Protein AF-A0A0M0BU18-F1 (afdb_monomer)

Structure (mmCIF, N/CA/C/O backbone):
data_AF-A0A0M0BU18-F1
#
_entry.id   AF-A0A0M0BU18-F1
#
loop_
_atom_site.group_PDB
_atom_site.id
_atom_site.type_symbol
_atom_site.label_atom_id
_atom_site.label_alt_id
_atom_site.label_comp_id
_atom_site.label_asym_id
_atom_site.label_entity_id
_atom_site.label_seq_id
_atom_site.pdbx_PDB_ins_code
_atom_site.Cartn_x
_atom_site.Cartn_y
_atom_site.Cartn_z
_atom_site.occupancy
_atom_site.B_iso_or_equiv
_atom_site.auth_seq_id
_atom_site.auth_comp_id
_atom_site.auth_asym_id
_atom_site.auth_atom_id
_atom_site.pdbx_PD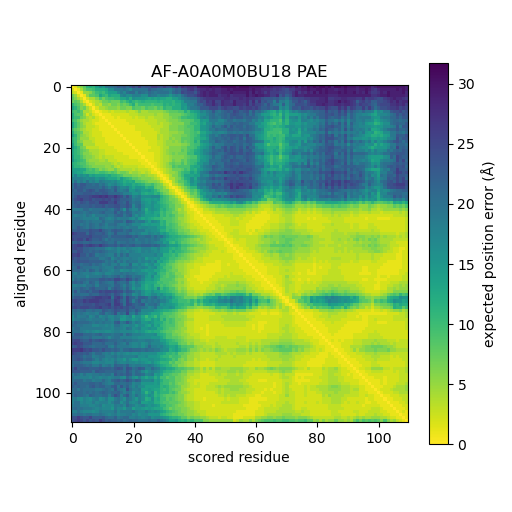B_model_num
ATOM 1 N N . MET A 1 1 ? 53.210 -11.114 -56.550 1.00 49.97 1 MET A N 1
ATOM 2 C CA . MET A 1 1 ? 51.748 -11.229 -56.345 1.00 49.97 1 MET A CA 1
ATOM 3 C C . MET A 1 1 ? 51.117 -9.883 -56.682 1.00 49.97 1 MET A C 1
ATOM 5 O O . MET A 1 1 ? 51.331 -8.931 -55.945 1.00 49.97 1 MET A O 1
ATOM 9 N N . ASN A 1 2 ? 50.427 -9.765 -57.822 1.00 51.84 2 ASN A N 1
ATOM 10 C CA . ASN A 1 2 ? 49.851 -8.492 -58.272 1.00 51.84 2 ASN A CA 1
ATOM 11 C C . ASN A 1 2 ? 48.506 -8.263 -57.583 1.00 51.84 2 ASN A C 1
ATOM 13 O O . ASN A 1 2 ? 47.478 -8.795 -58.000 1.00 51.84 2 ASN A O 1
ATOM 17 N N . ILE A 1 3 ? 48.520 -7.484 -56.505 1.00 60.50 3 ILE A N 1
ATOM 18 C CA . ILE A 1 3 ? 47.300 -7.051 -55.832 1.00 60.50 3 ILE A CA 1
ATOM 19 C C . ILE A 1 3 ? 46.525 -6.152 -56.802 1.00 60.50 3 ILE A C 1
ATOM 21 O O . ILE A 1 3 ? 47.033 -5.142 -57.290 1.00 60.50 3 ILE A O 1
ATOM 25 N N . ASN A 1 4 ? 45.280 -6.525 -57.102 1.00 69.94 4 ASN A N 1
ATOM 26 C CA . ASN A 1 4 ? 44.391 -5.705 -57.915 1.00 69.94 4 ASN A CA 1
ATOM 27 C C . ASN A 1 4 ? 44.074 -4.415 -57.139 1.00 69.94 4 ASN A C 1
ATOM 29 O O . ASN A 1 4 ? 43.282 -4.418 -56.196 1.00 69.94 4 ASN A O 1
ATOM 33 N N . GLN A 1 5 ? 44.722 -3.318 -57.534 1.00 65.12 5 GLN A N 1
ATOM 34 C CA . GLN A 1 5 ? 44.747 -2.039 -56.816 1.00 65.12 5 GLN A CA 1
ATOM 35 C C . GLN A 1 5 ? 43.348 -1.481 -56.497 1.00 65.12 5 GLN A C 1
ATOM 37 O O . GLN A 1 5 ? 43.162 -0.820 -55.478 1.00 65.12 5 GLN A O 1
ATOM 42 N N . LYS A 1 6 ? 42.332 -1.779 -57.321 1.00 66.25 6 LYS A N 1
ATOM 43 C CA . LYS A 1 6 ? 40.939 -1.369 -57.066 1.00 66.25 6 LYS A CA 1
ATOM 44 C C . LYS A 1 6 ? 40.299 -2.171 -55.924 1.00 66.25 6 LYS A C 1
ATOM 46 O O . LYS A 1 6 ? 39.633 -1.590 -55.075 1.00 66.25 6 LYS A O 1
ATOM 51 N N . LYS A 1 7 ? 40.554 -3.484 -55.861 1.00 69.31 7 LYS A N 1
ATOM 52 C CA . LYS A 1 7 ? 40.067 -4.369 -54.785 1.00 69.31 7 LYS A CA 1
ATOM 53 C C . LYS A 1 7 ? 40.756 -4.069 -53.448 1.00 69.31 7 LYS A C 1
ATOM 55 O O . LYS A 1 7 ? 40.100 -4.076 -52.413 1.00 69.31 7 LYS A O 1
ATOM 60 N N . SER A 1 8 ? 42.047 -3.725 -53.486 1.00 76.12 8 SER A N 1
ATOM 61 C CA . SER A 1 8 ? 42.809 -3.318 -52.296 1.00 76.12 8 SER A CA 1
ATOM 62 C C . SER A 1 8 ? 42.239 -2.057 -51.647 1.00 76.12 8 SER A C 1
ATOM 64 O O . SER A 1 8 ? 42.054 -2.028 -50.437 1.00 76.12 8 SER A O 1
ATOM 66 N N . LYS A 1 9 ? 41.902 -1.036 -52.448 1.00 81.88 9 LYS A N 1
ATOM 67 C CA . LYS A 1 9 ? 41.331 0.227 -51.950 1.00 81.88 9 LYS A CA 1
ATOM 68 C C . LYS A 1 9 ? 39.962 0.033 -51.300 1.00 81.88 9 LYS A C 1
ATOM 70 O O . LYS A 1 9 ? 39.715 0.599 -50.242 1.00 81.88 9 LYS A O 1
ATOM 75 N N . ILE A 1 10 ? 39.101 -0.797 -51.895 1.00 88.56 10 ILE A N 1
ATOM 76 C CA . ILE A 1 10 ? 37.790 -1.134 -51.315 1.00 88.56 10 ILE A CA 1
ATOM 77 C C . ILE A 1 10 ? 37.972 -1.838 -49.967 1.00 88.56 10 ILE A C 1
ATOM 79 O O . ILE A 1 10 ? 37.343 -1.445 -48.993 1.00 88.56 10 ILE A O 1
ATOM 83 N N . SER A 1 11 ? 38.890 -2.806 -49.883 1.00 89.62 11 SER A N 1
ATOM 84 C CA . SER A 1 11 ? 39.183 -3.506 -48.627 1.00 89.62 11 SER A CA 1
ATOM 85 C C . SER A 1 11 ? 39.666 -2.557 -47.527 1.00 89.62 11 SER A C 1
ATOM 87 O O . SER A 1 11 ? 39.262 -2.705 -46.376 1.00 89.62 11 SER A O 1
ATOM 89 N N . THR A 1 12 ? 40.501 -1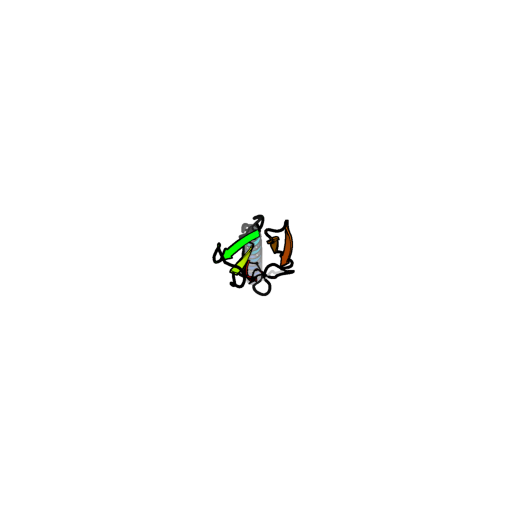.569 -47.863 1.00 92.31 12 THR A N 1
ATOM 90 C CA . THR A 1 12 ? 40.966 -0.557 -46.903 1.00 92.31 12 THR A CA 1
ATOM 91 C C . THR A 1 12 ? 39.825 0.343 -46.430 1.00 92.31 12 THR A C 1
ATOM 93 O O . THR A 1 12 ? 39.719 0.598 -45.235 1.00 92.31 12 THR A O 1
ATOM 96 N N . ILE A 1 13 ? 38.941 0.782 -47.332 1.00 93.62 13 ILE A N 1
ATOM 97 C CA . ILE A 1 13 ? 37.772 1.601 -46.974 1.00 93.62 13 ILE A CA 1
ATOM 98 C C . ILE A 1 13 ? 36.831 0.820 -46.050 1.00 93.62 13 ILE A C 1
ATOM 100 O O . ILE A 1 13 ? 36.413 1.349 -45.023 1.00 93.62 13 ILE A O 1
ATOM 104 N N . SER A 1 14 ? 36.540 -0.444 -46.369 1.00 94.19 14 SER A N 1
ATOM 105 C CA . SER A 1 14 ? 35.707 -1.306 -45.524 1.00 94.19 14 SER A CA 1
ATOM 106 C C . SER A 1 14 ? 36.321 -1.527 -44.141 1.00 94.19 14 SER A C 1
ATOM 108 O O . SER A 1 14 ? 35.602 -1.489 -43.146 1.00 94.19 14 SER A O 1
ATOM 110 N N . LEU A 1 15 ? 37.643 -1.712 -44.065 1.00 94.88 15 LEU A N 1
ATOM 111 C CA . LEU A 1 15 ? 38.346 -1.878 -42.795 1.00 94.88 15 LEU A CA 1
ATOM 112 C C . LEU A 1 15 ? 38.290 -0.605 -41.944 1.00 94.88 15 LEU A C 1
ATOM 114 O O . LEU A 1 15 ? 37.983 -0.684 -40.759 1.00 94.88 15 LEU A O 1
ATOM 118 N N . ILE A 1 16 ? 38.546 0.561 -42.547 1.00 96.31 16 ILE A N 1
ATOM 119 C CA . ILE A 1 16 ? 38.460 1.854 -41.855 1.00 96.31 16 ILE A CA 1
ATOM 120 C C . ILE A 1 16 ? 37.033 2.081 -41.357 1.00 96.31 16 ILE A C 1
ATOM 122 O O . ILE A 1 16 ? 36.853 2.431 -40.196 1.00 96.31 16 ILE A O 1
ATOM 126 N N . LEU A 1 17 ? 36.023 1.813 -42.189 1.00 96.12 17 LEU A N 1
ATOM 127 C CA . LEU A 1 17 ? 34.621 1.970 -41.809 1.00 96.12 17 LEU A CA 1
ATOM 128 C C . LEU A 1 17 ? 34.254 1.083 -40.609 1.00 96.12 17 LEU A C 1
ATOM 130 O O . LEU A 1 17 ? 33.655 1.563 -39.646 1.00 96.12 17 LEU A O 1
ATOM 134 N N . LEU A 1 18 ? 34.671 -0.186 -40.620 1.00 96.69 18 LEU A N 1
ATOM 135 C CA . LEU A 1 18 ? 34.432 -1.112 -39.511 1.00 96.69 18 LEU A CA 1
ATOM 136 C C . LEU A 1 18 ? 35.122 -0.648 -38.218 1.00 96.69 18 LEU A C 1
ATOM 138 O O . LEU A 1 18 ? 34.521 -0.701 -37.142 1.00 96.69 18 LEU A O 1
ATOM 142 N N . LEU A 1 19 ? 36.355 -0.143 -38.327 1.00 95.75 19 LEU A N 1
ATOM 143 C CA . LEU A 1 19 ? 37.094 0.408 -37.192 1.00 95.75 19 LEU A CA 1
ATOM 144 C C . LEU A 1 19 ? 36.406 1.656 -36.632 1.00 95.75 19 LEU A C 1
ATOM 146 O O . LEU A 1 19 ? 36.253 1.776 -35.419 1.00 95.75 19 LEU A O 1
ATOM 150 N N . THR A 1 20 ? 35.943 2.555 -37.504 1.00 95.56 20 THR A N 1
ATOM 151 C CA . THR A 1 20 ? 35.231 3.768 -37.084 1.00 95.56 20 THR A CA 1
ATOM 152 C C . THR A 1 20 ? 33.912 3.447 -36.392 1.00 95.56 20 THR A C 1
ATOM 154 O O . THR A 1 20 ? 33.622 4.038 -35.358 1.00 95.56 20 THR A O 1
ATOM 157 N N . LEU A 1 21 ? 33.146 2.466 -36.883 1.00 95.50 21 LEU A N 1
ATOM 158 C CA . LEU A 1 21 ? 31.891 2.065 -36.247 1.00 95.50 21 LEU A CA 1
ATOM 159 C C . LEU A 1 21 ? 32.134 1.423 -34.875 1.00 95.50 21 LEU A C 1
ATOM 161 O O . LEU A 1 21 ? 31.441 1.740 -33.912 1.00 95.50 21 LEU A O 1
ATOM 165 N N . SER A 1 22 ? 33.170 0.587 -34.767 1.00 94.81 22 SER A N 1
ATOM 166 C CA . SER A 1 22 ? 33.586 -0.018 -33.495 1.00 94.81 22 SER A CA 1
ATOM 167 C C . SER A 1 22 ? 34.008 1.045 -32.474 1.00 94.81 22 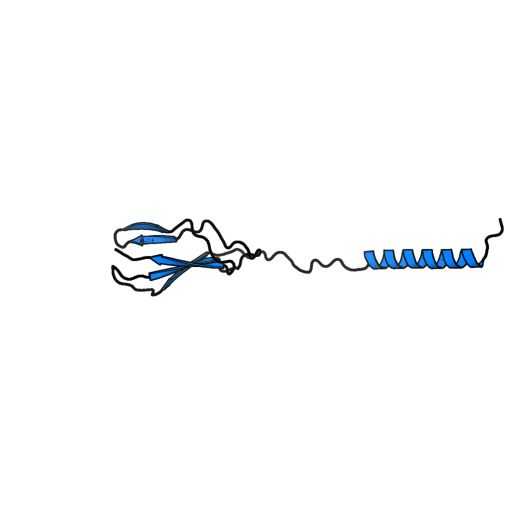SER A C 1
ATOM 169 O O . SER A 1 22 ? 33.608 0.982 -31.313 1.00 94.81 22 SER A O 1
ATOM 171 N N . ALA A 1 23 ? 34.767 2.054 -32.912 1.00 93.75 23 ALA A N 1
ATOM 172 C CA . ALA A 1 23 ? 35.187 3.162 -32.060 1.00 93.75 23 ALA A CA 1
ATOM 173 C C . ALA A 1 23 ? 33.998 4.014 -31.585 1.00 93.75 23 ALA A C 1
ATOM 175 O O . ALA A 1 23 ? 33.965 4.400 -30.420 1.00 93.75 23 ALA A O 1
ATOM 176 N N . ILE A 1 24 ? 33.003 4.261 -32.447 1.00 93.69 24 ILE A N 1
ATOM 177 C CA . ILE A 1 24 ? 31.783 4.997 -32.077 1.00 93.69 24 ILE A CA 1
ATOM 178 C C . ILE A 1 24 ? 31.004 4.245 -30.993 1.00 93.69 24 ILE A C 1
ATOM 180 O O . ILE A 1 24 ? 30.596 4.862 -30.016 1.00 93.69 24 ILE A O 1
ATOM 184 N N . ILE A 1 25 ? 30.840 2.924 -31.116 1.00 89.12 25 ILE A N 1
ATOM 185 C CA . ILE A 1 25 ? 30.096 2.119 -30.129 1.00 89.12 25 ILE A CA 1
ATOM 186 C C . ILE A 1 25 ? 30.745 2.190 -28.738 1.00 89.12 25 ILE A C 1
ATOM 188 O O . ILE A 1 25 ? 30.034 2.250 -27.741 1.00 89.12 25 ILE A O 1
ATOM 192 N N . ILE A 1 26 ? 32.080 2.221 -28.666 1.00 87.94 26 ILE A N 1
ATO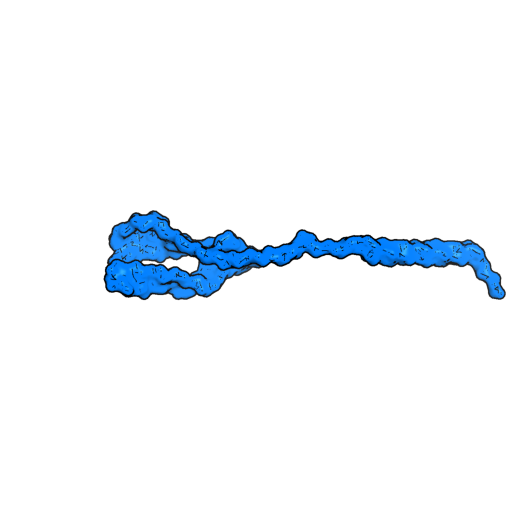M 193 C CA . ILE A 1 26 ? 32.822 2.315 -27.396 1.00 87.94 26 ILE A CA 1
ATOM 194 C C . ILE A 1 26 ? 32.823 3.749 -26.842 1.00 87.94 26 ILE A C 1
ATOM 196 O O . ILE A 1 26 ? 32.821 3.940 -25.630 1.00 87.94 26 ILE A O 1
ATOM 200 N N . ALA A 1 27 ? 32.844 4.759 -27.717 1.00 88.25 27 ALA A N 1
ATOM 201 C CA . ALA A 1 27 ? 32.884 6.168 -27.327 1.00 88.25 27 ALA A CA 1
ATOM 202 C C . ALA A 1 27 ? 31.516 6.731 -26.907 1.00 88.25 27 ALA A C 1
ATOM 204 O O . ALA A 1 27 ? 31.461 7.804 -26.305 1.00 88.25 27 ALA A O 1
ATOM 205 N N . LEU A 1 28 ? 30.417 6.039 -27.224 1.00 85.50 28 LEU A N 1
ATOM 206 C CA . LEU A 1 28 ? 29.097 6.414 -26.733 1.00 85.50 28 LEU A CA 1
ATOM 207 C C . LEU A 1 28 ? 29.047 6.202 -25.211 1.00 85.50 28 LEU A C 1
ATOM 209 O O . LEU A 1 28 ? 29.298 5.090 -24.742 1.00 85.50 28 LEU A O 1
ATOM 213 N N . PRO A 1 29 ? 28.716 7.236 -24.419 1.00 80.19 29 PRO A N 1
ATOM 214 C CA . PRO A 1 29 ? 28.530 7.058 -22.989 1.00 80.19 29 PRO A CA 1
ATOM 215 C C . PRO A 1 29 ? 27.386 6.065 -22.758 1.00 80.19 29 PRO A C 1
ATOM 217 O O . PRO A 1 29 ? 26.284 6.246 -23.278 1.00 80.19 29 PRO A O 1
ATOM 220 N N . SER A 1 30 ? 27.641 5.019 -21.971 1.00 76.38 30 SER A N 1
ATOM 221 C CA . SER A 1 30 ? 26.561 4.184 -21.450 1.00 76.38 30 SER A CA 1
ATOM 222 C C . SER A 1 30 ? 25.820 4.995 -20.392 1.00 76.38 30 SER A C 1
ATOM 224 O O . SER A 1 30 ? 26.396 5.399 -19.384 1.00 76.38 30 SER A O 1
ATOM 226 N N . THR A 1 31 ? 24.553 5.308 -20.651 1.00 72.31 31 THR A N 1
ATOM 227 C CA . THR A 1 31 ? 23.696 5.976 -19.675 1.00 72.31 31 THR A CA 1
ATOM 228 C C . THR A 1 31 ? 22.739 4.954 -19.076 1.00 72.31 31 THR A C 1
ATOM 230 O O . THR A 1 31 ? 22.003 4.265 -19.782 1.00 72.31 31 THR A O 1
ATOM 233 N N . THR A 1 32 ? 22.735 4.846 -17.751 1.00 70.88 32 THR A N 1
ATOM 234 C CA . THR A 1 32 ? 21.641 4.230 -17.000 1.00 70.88 32 THR A CA 1
ATOM 235 C C . THR A 1 32 ? 20.569 5.304 -16.833 1.00 70.88 32 THR A C 1
ATOM 237 O O . THR A 1 32 ? 20.622 6.129 -15.931 1.00 70.88 32 THR A O 1
ATOM 240 N N . ALA A 1 33 ? 19.619 5.376 -17.771 1.00 64.12 33 ALA A N 1
ATOM 241 C CA . ALA A 1 33 ? 18.621 6.454 -17.806 1.00 64.12 33 ALA A CA 1
ATOM 242 C C . ALA A 1 33 ? 17.658 6.463 -16.600 1.00 64.12 33 ALA A C 1
ATOM 244 O O . ALA A 1 33 ? 16.940 7.440 -16.397 1.00 64.12 33 ALA A O 1
ATOM 245 N N . GLN A 1 34 ? 17.634 5.393 -15.805 1.00 65.25 34 GLN A N 1
ATOM 246 C CA . GLN A 1 34 ? 16.772 5.277 -14.641 1.00 65.25 34 GLN A CA 1
ATOM 247 C C . GLN A 1 34 ? 17.533 4.601 -13.504 1.00 65.25 34 GLN A C 1
ATOM 249 O O . GLN A 1 34 ? 17.744 3.389 -13.520 1.00 65.25 34 GLN A O 1
ATOM 254 N N . GLU A 1 35 ? 17.924 5.390 -12.507 1.00 67.12 35 GLU A N 1
ATOM 255 C CA . GLU A 1 35 ? 18.268 4.841 -11.200 1.00 67.12 35 GLU A CA 1
ATOM 256 C C . GLU A 1 35 ? 17.014 4.168 -10.618 1.00 67.12 35 GLU A C 1
ATOM 258 O O . GLU A 1 35 ? 15.918 4.740 -10.717 1.00 67.12 35 GLU A O 1
ATOM 263 N N . PRO A 1 36 ? 17.121 2.961 -10.029 1.00 65.56 36 PRO A N 1
ATOM 264 C CA . PRO A 1 36 ? 16.014 2.374 -9.292 1.00 65.56 36 PRO A CA 1
ATOM 265 C C . PRO A 1 36 ? 15.523 3.390 -8.263 1.00 65.56 36 PRO A C 1
ATOM 267 O O . PRO A 1 36 ? 16.314 3.913 -7.478 1.00 65.56 36 PRO A O 1
ATOM 270 N N . ILE A 1 37 ? 14.222 3.692 -8.272 1.00 67.31 37 ILE A N 1
ATOM 271 C CA . ILE A 1 37 ? 13.622 4.548 -7.250 1.00 67.31 37 ILE A CA 1
ATOM 272 C C . ILE A 1 37 ? 13.816 3.834 -5.908 1.00 67.31 37 ILE A C 1
ATOM 274 O O . ILE A 1 37 ? 13.091 2.899 -5.580 1.00 67.31 37 ILE A O 1
ATOM 278 N N . SER A 1 38 ? 14.812 4.271 -5.141 1.00 67.19 38 SER A N 1
ATOM 279 C CA . SER A 1 38 ? 15.048 3.825 -3.771 1.00 67.19 38 SER A CA 1
ATOM 280 C C . SER A 1 38 ? 14.292 4.756 -2.833 1.00 67.19 38 SER A C 1
ATOM 282 O O . SER A 1 38 ? 14.875 5.584 -2.136 1.00 67.19 38 SER A O 1
ATOM 284 N N . THR A 1 39 ? 12.964 4.692 -2.894 1.00 75.31 39 THR A N 1
ATOM 285 C CA . THR A 1 39 ? 12.119 5.337 -1.892 1.00 75.31 39 THR A CA 1
ATOM 286 C C . THR A 1 39 ? 11.530 4.261 -0.998 1.00 75.31 39 THR A C 1
ATOM 288 O O . THR A 1 39 ? 11.080 3.216 -1.474 1.00 75.31 39 THR A O 1
ATOM 291 N N . THR A 1 40 ? 11.563 4.495 0.307 1.00 84.00 40 THR A N 1
ATOM 292 C CA . THR A 1 40 ? 10.995 3.566 1.279 1.00 84.00 40 THR A CA 1
ATOM 293 C C . THR A 1 40 ? 9.471 3.683 1.226 1.00 84.00 40 THR A C 1
ATOM 295 O O . THR A 1 40 ? 8.957 4.769 1.487 1.00 84.00 40 THR A O 1
ATOM 298 N N . PRO A 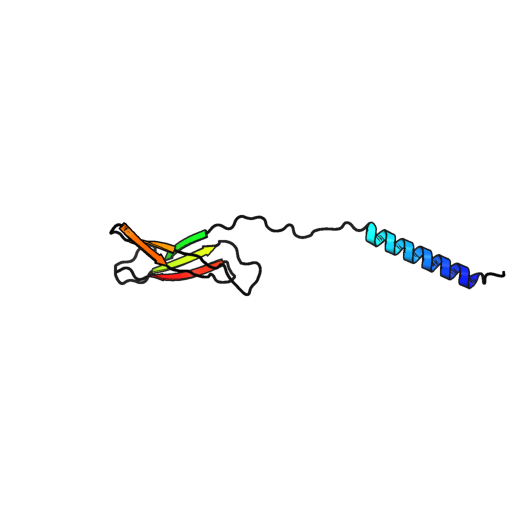1 41 ? 8.719 2.618 0.899 1.00 87.81 41 PRO A N 1
ATOM 299 C CA . PRO A 1 41 ? 7.264 2.653 0.972 1.00 87.81 41 PRO A CA 1
ATOM 300 C C . PRO A 1 41 ? 6.802 2.853 2.423 1.00 87.81 41 PRO A C 1
ATOM 302 O O . PRO A 1 41 ? 7.264 2.164 3.328 1.00 87.81 41 PRO A O 1
ATOM 305 N N . PHE A 1 42 ? 5.861 3.769 2.640 1.00 92.00 42 PHE A N 1
ATOM 306 C CA . PHE A 1 42 ? 5.135 3.937 3.902 1.00 92.00 42 PHE A CA 1
ATOM 307 C C . PHE A 1 42 ? 3.682 3.509 3.719 1.00 92.00 42 PHE A C 1
ATOM 309 O O . PHE A 1 42 ? 3.067 3.837 2.694 1.00 92.00 42 PHE A O 1
ATOM 316 N N . ALA A 1 43 ? 3.162 2.810 4.727 1.00 94.81 43 ALA A N 1
ATOM 317 C CA . ALA A 1 43 ? 1.754 2.476 4.829 1.00 94.81 43 ALA A CA 1
ATOM 318 C C . ALA A 1 43 ? 0.939 3.675 5.322 1.00 94.81 43 ALA A C 1
ATOM 320 O O . ALA A 1 43 ? 1.429 4.495 6.101 1.00 94.81 43 ALA A O 1
ATOM 321 N N . TYR A 1 44 ? -0.310 3.756 4.881 1.00 95.81 44 TYR A N 1
ATOM 322 C CA . TYR A 1 44 ? -1.288 4.713 5.381 1.00 95.81 44 TYR A CA 1
ATOM 323 C C . TYR A 1 44 ? -2.614 4.011 5.669 1.00 95.81 44 TYR A C 1
ATOM 325 O O . TYR A 1 44 ? -2.930 2.969 5.090 1.00 95.81 44 TYR A O 1
ATOM 333 N N . VAL A 1 45 ? -3.400 4.618 6.553 1.00 96.62 45 VAL A N 1
ATOM 334 C CA . VAL A 1 45 ? -4.761 4.200 6.879 1.00 96.62 45 VAL A CA 1
ATOM 335 C C . VAL A 1 45 ? -5.599 5.436 7.193 1.00 96.62 45 VAL A C 1
ATOM 337 O O . VAL A 1 45 ? -5.100 6.396 7.780 1.00 96.62 45 VAL A O 1
ATOM 340 N N . ASN A 1 46 ? -6.859 5.428 6.773 1.00 96.06 46 ASN A N 1
ATOM 341 C CA . ASN A 1 46 ? -7.831 6.475 7.045 1.00 96.06 46 ASN A CA 1
ATOM 342 C C . ASN A 1 46 ? -9.238 5.878 7.173 1.00 96.06 46 ASN A C 1
ATOM 344 O O . ASN A 1 46 ? -9.588 4.963 6.431 1.00 96.06 46 ASN A O 1
ATOM 348 N N . ALA A 1 47 ? -10.056 6.428 8.066 1.00 95.88 47 ALA A N 1
ATOM 349 C CA . ALA A 1 47 ? -11.466 6.074 8.209 1.00 95.88 47 ALA A CA 1
ATOM 350 C C . ALA A 1 47 ? -12.344 7.146 7.545 1.00 95.88 47 ALA A C 1
ATOM 352 O O . ALA A 1 47 ? -12.099 8.342 7.711 1.00 95.88 47 ALA A O 1
ATOM 353 N N . MET A 1 48 ? -13.329 6.734 6.744 1.00 95.75 48 MET A N 1
ATOM 354 C CA . MET A 1 48 ? -14.209 7.635 5.993 1.00 95.75 48 MET A CA 1
ATOM 355 C C . MET A 1 48 ? -15.678 7.187 6.099 1.00 95.75 48 MET A C 1
ATOM 357 O O . MET A 1 48 ? -16.030 6.149 5.533 1.00 95.75 48 MET A O 1
ATOM 361 N N . PRO A 1 49 ? -16.558 7.955 6.769 1.00 94.88 49 PRO A N 1
ATOM 362 C CA . PRO A 1 49 ? -16.243 9.138 7.579 1.00 94.88 49 PRO A CA 1
ATOM 363 C C . PRO A 1 49 ? -15.398 8.779 8.814 1.00 94.88 49 PRO A C 1
ATOM 365 O O . PRO A 1 49 ? -15.314 7.619 9.205 1.00 94.88 49 PRO A O 1
ATOM 368 N N . ASP A 1 50 ? -14.754 9.775 9.414 1.00 92.12 50 ASP A N 1
ATOM 369 C CA . ASP A 1 50 ? -13.914 9.597 10.606 1.00 92.12 50 ASP A CA 1
ATOM 370 C C . ASP A 1 50 ? -14.735 9.274 11.866 1.00 92.12 50 ASP A C 1
ATOM 372 O O . ASP A 1 50 ? -14.226 8.654 12.800 1.00 92.12 50 ASP A O 1
ATOM 376 N N . GLN A 1 51 ? -16.013 9.664 11.877 1.00 91.19 51 GLN A N 1
ATOM 377 C CA . GLN A 1 51 ? -16.961 9.410 12.954 1.00 91.19 51 GLN A CA 1
ATOM 378 C C . GLN A 1 51 ? -18.200 8.679 12.438 1.00 91.19 51 GLN A C 1
ATOM 380 O O . GLN A 1 51 ? -18.898 9.146 11.536 1.00 91.19 51 GLN A O 1
ATOM 385 N N . VAL A 1 52 ? -18.499 7.545 13.067 1.00 93.81 52 VAL A N 1
ATOM 386 C CA . VAL A 1 52 ? -19.705 6.747 12.835 1.00 93.81 52 VAL A CA 1
ATOM 387 C C . VAL A 1 52 ? -20.279 6.266 14.164 1.00 93.81 52 VAL A C 1
ATOM 389 O O . VAL A 1 52 ? -19.552 6.076 15.137 1.00 93.81 52 VAL A O 1
ATOM 392 N N . GLY A 1 53 ? -21.594 6.081 14.211 1.00 92.69 53 GLY A N 1
ATOM 393 C CA . GLY A 1 53 ? -22.268 5.370 15.291 1.00 92.69 53 GLY A CA 1
ATOM 394 C C . GLY A 1 53 ? -22.241 3.854 15.091 1.00 92.69 53 GLY A C 1
ATOM 395 O O . GLY A 1 53 ? -21.929 3.350 14.011 1.00 92.69 53 GLY A O 1
ATOM 396 N N . VAL A 1 54 ? -22.633 3.129 16.137 1.00 92.88 54 VAL A N 1
ATOM 397 C CA . VAL A 1 54 ? -22.843 1.675 16.081 1.00 92.88 54 VAL A CA 1
ATOM 398 C C . VAL A 1 54 ? -23.845 1.327 14.975 1.00 92.88 54 VAL A C 1
ATOM 400 O O . VAL A 1 54 ? -24.870 1.997 14.810 1.00 92.88 54 VAL A O 1
ATOM 403 N N . GLY A 1 55 ? -23.537 0.290 14.197 1.00 94.44 55 GLY A N 1
ATOM 404 C CA . GLY A 1 55 ? -24.353 -0.172 13.074 1.00 94.44 55 GLY A CA 1
ATOM 405 C C . GLY A 1 55 ? -24.235 0.667 11.796 1.00 94.44 55 GLY A C 1
ATOM 406 O O . GLY A 1 55 ? -24.935 0.384 10.823 1.00 94.44 55 GLY A O 1
ATOM 407 N N . GLN A 1 56 ? -23.367 1.684 11.760 1.00 94.75 56 GLN A N 1
ATOM 408 C CA . GLN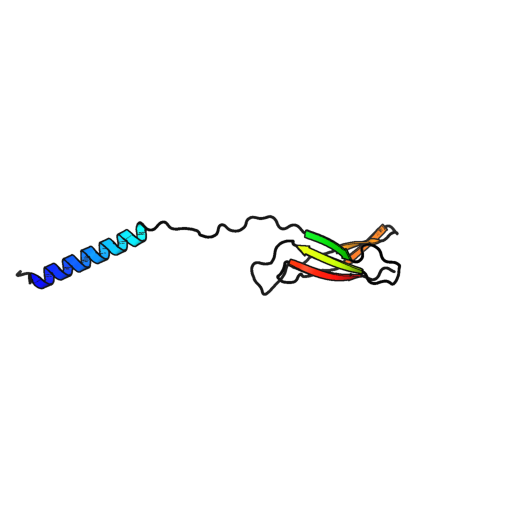 A 1 56 ? -23.097 2.469 10.553 1.00 94.75 56 GLN A CA 1
ATOM 409 C C . GLN A 1 56 ? -21.809 1.999 9.868 1.00 94.75 56 GLN A C 1
ATOM 411 O O . GLN A 1 56 ? -20.807 1.719 10.516 1.00 94.75 56 GLN A O 1
ATOM 416 N N . SER A 1 57 ? -21.824 1.926 8.536 1.00 94.94 57 SER A N 1
ATOM 417 C CA . SER A 1 57 ? -20.642 1.532 7.764 1.00 94.94 57 SER A CA 1
ATOM 418 C C . SER A 1 57 ? -19.620 2.664 7.710 1.00 94.94 57 SER A C 1
ATOM 420 O O . SER A 1 57 ? -19.961 3.792 7.353 1.00 94.94 57 SER A O 1
ATOM 422 N N . VAL A 1 58 ? -18.358 2.331 7.967 1.00 95.94 58 VAL A N 1
ATOM 423 C CA . VAL A 1 58 ? -17.191 3.180 7.721 1.00 95.94 58 VAL A CA 1
ATOM 424 C C . VAL A 1 58 ? -16.286 2.520 6.684 1.00 95.94 58 VAL A C 1
ATOM 426 O O . VAL A 1 58 ? -16.039 1.314 6.734 1.00 95.94 58 VAL A O 1
ATOM 429 N N . LEU A 1 59 ? -15.799 3.303 5.723 1.00 97.00 59 LEU A N 1
ATOM 430 C CA . LEU A 1 59 ? -14.789 2.855 4.774 1.00 97.00 59 LEU A CA 1
ATOM 431 C C . LEU A 1 59 ? -13.406 3.058 5.389 1.00 97.00 59 LEU A C 1
ATOM 433 O O . LEU A 1 59 ? -12.982 4.186 5.632 1.00 97.00 59 LEU A O 1
ATOM 437 N N . ILE A 1 60 ? -12.682 1.968 5.592 1.00 97.06 60 ILE A N 1
ATOM 438 C CA . ILE A 1 60 ? -11.270 1.996 5.947 1.00 97.06 60 ILE A CA 1
ATOM 439 C C . ILE A 1 60 ? -10.473 2.020 4.646 1.00 97.06 60 ILE A C 1
ATOM 441 O O . ILE A 1 60 ? -10.375 1.010 3.950 1.00 97.06 60 ILE A O 1
ATOM 445 N N . HIS A 1 61 ? -9.935 3.185 4.299 1.00 96.88 61 HIS A N 1
ATOM 446 C CA . HIS A 1 61 ? -9.037 3.370 3.166 1.00 96.88 61 HIS A CA 1
ATOM 447 C C . HIS A 1 61 ? -7.599 3.133 3.623 1.00 96.88 61 HIS A C 1
ATOM 449 O O . HIS A 1 61 ? -7.116 3.799 4.538 1.00 96.88 61 HIS A O 1
ATOM 455 N N . PHE A 1 62 ? -6.910 2.187 3.001 1.00 97.25 62 PHE A N 1
ATOM 456 C CA . PHE A 1 62 ? -5.575 1.761 3.400 1.00 97.25 62 PHE A CA 1
ATOM 457 C C . PHE A 1 62 ? -4.695 1.521 2.178 1.00 97.25 62 PHE A C 1
ATOM 459 O O . PHE A 1 62 ? -5.178 1.336 1.059 1.00 97.25 62 PHE A O 1
ATOM 466 N N . GLY A 1 63 ? -3.385 1.478 2.395 1.00 96.56 63 GLY A N 1
ATOM 467 C CA . GLY A 1 63 ? -2.462 1.085 1.345 1.00 96.56 63 GLY A CA 1
ATOM 468 C C . GLY A 1 63 ? -1.033 1.523 1.590 1.00 96.56 63 GLY A C 1
ATOM 469 O O . GLY A 1 63 ? -0.642 1.865 2.704 1.00 96.56 63 GLY A O 1
ATOM 470 N N . ILE A 1 64 ? -0.263 1.524 0.510 1.00 95.38 64 ILE A N 1
ATOM 471 C CA . ILE A 1 64 ? 1.088 2.065 0.430 1.00 95.38 64 ILE A CA 1
ATOM 472 C C . ILE A 1 64 ? 1.037 3.266 -0.513 1.00 95.38 64 ILE A C 1
ATOM 474 O O . ILE A 1 64 ? 0.445 3.192 -1.585 1.00 95.38 64 ILE A O 1
ATOM 478 N N . HIS A 1 65 ? 1.666 4.381 -0.144 1.00 92.31 65 HIS A N 1
ATOM 479 C CA . HIS A 1 65 ? 1.595 5.633 -0.921 1.00 92.31 65 HIS A CA 1
ATOM 480 C C . HIS A 1 65 ? 2.200 5.563 -2.342 1.00 92.31 65 HIS A C 1
ATOM 482 O O . HIS A 1 65 ? 2.133 6.540 -3.085 1.00 92.31 65 HIS A O 1
ATOM 488 N N . LEU A 1 66 ? 2.821 4.440 -2.709 1.00 91.12 66 LEU A N 1
ATOM 489 C CA . LEU A 1 66 ? 3.432 4.216 -4.013 1.00 91.12 66 LEU A CA 1
ATOM 490 C C . LEU A 1 66 ? 2.621 3.199 -4.810 1.00 91.12 66 LEU A C 1
ATOM 492 O O . LEU A 1 66 ? 2.215 2.172 -4.252 1.00 91.12 66 LEU A O 1
ATOM 496 N N . PRO A 1 67 ? 2.478 3.410 -6.127 1.00 90.00 67 PRO A N 1
ATOM 497 C CA . PRO A 1 67 ? 1.959 2.377 -7.004 1.00 90.00 67 PRO A CA 1
ATOM 498 C C . PRO A 1 67 ? 2.942 1.205 -7.088 1.00 90.00 67 PRO A C 1
ATOM 500 O O . PRO A 1 67 ? 4.147 1.349 -6.850 1.00 90.00 67 PRO A O 1
ATOM 503 N N . THR A 1 68 ? 2.440 0.038 -7.475 1.00 88.62 68 THR A N 1
ATOM 504 C CA . THR A 1 68 ? 3.307 -1.093 -7.803 1.00 88.62 68 THR A CA 1
ATOM 505 C C . THR A 1 68 ? 3.886 -0.928 -9.210 1.00 88.62 68 THR A C 1
ATOM 507 O O . THR A 1 68 ? 3.234 -0.427 -10.124 1.00 88.62 68 THR A O 1
ATOM 510 N N . LEU A 1 69 ? 5.145 -1.345 -9.400 1.00 79.38 69 LEU A N 1
ATOM 511 C CA . LEU A 1 69 ? 5.841 -1.228 -10.693 1.00 79.38 69 LEU A CA 1
ATOM 512 C C . LEU A 1 69 ? 5.205 -2.091 -11.792 1.00 79.38 69 LEU A C 1
ATOM 514 O O . LEU A 1 69 ? 5.351 -1.799 -12.976 1.00 79.38 69 LEU A O 1
ATOM 518 N N . TRP A 1 70 ? 4.531 -3.172 -11.397 1.00 76.50 70 TRP A N 1
ATOM 519 C CA . TRP A 1 70 ? 3.935 -4.137 -12.305 1.00 76.50 70 TRP A CA 1
ATOM 520 C C . TRP A 1 70 ? 2.404 -4.079 -12.189 1.00 76.50 70 TRP A C 1
ATOM 522 O O . TRP A 1 70 ? 1.866 -4.419 -11.134 1.00 76.50 70 TRP A O 1
ATOM 532 N N . PRO A 1 71 ? 1.672 -3.724 -13.260 1.00 76.00 71 PRO A N 1
ATOM 533 C CA . PRO A 1 71 ? 0.244 -3.392 -13.208 1.00 76.00 71 PRO A CA 1
ATOM 534 C C . PRO A 1 71 ? -0.686 -4.608 -13.044 1.00 76.00 71 PRO A C 1
ATOM 536 O O . PRO A 1 71 ? -1.866 -4.523 -13.359 1.00 76.00 71 PRO A O 1
ATOM 539 N N . GLN A 1 72 ? -0.176 -5.760 -12.605 1.00 77.25 72 GLN A N 1
ATOM 540 C CA . GLN A 1 72 ? -0.990 -6.968 -12.407 1.00 77.25 72 GLN A CA 1
ATOM 541 C C . GLN A 1 72 ? -1.310 -7.229 -10.936 1.00 77.25 72 GLN A C 1
ATOM 543 O O . GLN A 1 72 ? -2.317 -7.867 -10.653 1.00 77.25 72 GLN A O 1
ATOM 548 N N . PHE A 1 73 ? -0.489 -6.735 -10.003 1.00 83.81 73 PHE A N 1
ATOM 549 C CA . PHE A 1 73 ? -0.687 -6.976 -8.576 1.00 83.81 73 PHE A CA 1
ATOM 550 C C . PHE A 1 73 ? -0.395 -5.705 -7.782 1.00 83.81 73 PHE A C 1
ATOM 552 O O . PHE A 1 73 ? 0.639 -5.068 -7.987 1.00 83.81 73 PHE A O 1
ATOM 559 N N . GLY A 1 74 ? -1.304 -5.335 -6.879 1.00 91.81 74 GLY A N 1
ATOM 560 C CA . GLY A 1 74 ? -1.024 -4.344 -5.843 1.00 91.81 74 GLY A CA 1
ATOM 561 C C . GLY A 1 74 ? -0.222 -4.941 -4.687 1.00 91.81 74 GLY A C 1
ATOM 562 O O . GLY A 1 74 ? 0.190 -6.105 -4.725 1.00 91.81 74 GLY A O 1
ATOM 563 N N . TRP A 1 75 ? -0.013 -4.146 -3.642 1.00 92.88 75 TRP A N 1
ATOM 564 C CA . TRP A 1 75 ? 0.633 -4.595 -2.410 1.00 92.88 75 TRP A CA 1
ATOM 565 C C . TRP A 1 75 ? -0.212 -5.677 -1.734 1.00 92.88 75 TRP A C 1
ATOM 567 O O . TRP A 1 75 ? -1.435 -5.645 -1.823 1.00 92.88 75 TRP A O 1
ATOM 577 N N . GLN A 1 76 ? 0.433 -6.644 -1.082 1.00 94.31 76 GLN A N 1
ATOM 578 C CA . GLN A 1 76 ? -0.219 -7.814 -0.482 1.00 94.31 76 GLN A CA 1
ATOM 579 C C . GLN A 1 76 ? 0.209 -7.988 0.972 1.00 94.31 76 GLN A C 1
ATOM 581 O O . GLN A 1 76 ? 1.292 -7.552 1.362 1.00 94.31 76 GLN A O 1
ATOM 586 N N . GLY A 1 77 ? -0.623 -8.680 1.751 1.00 94.38 77 GLY A N 1
ATOM 587 C CA . GLY A 1 77 ? -0.316 -9.008 3.144 1.00 94.38 77 GLY A CA 1
ATOM 588 C C . GLY A 1 77 ? -0.449 -7.821 4.094 1.00 94.38 77 GLY A C 1
ATOM 589 O O . GLY A 1 77 ? 0.136 -7.842 5.172 1.00 94.38 77 GLY A O 1
ATOM 590 N N . LEU A 1 78 ? -1.203 -6.790 3.704 1.00 95.12 78 LEU A N 1
ATOM 591 C CA . LEU A 1 78 ? -1.510 -5.670 4.584 1.00 95.12 78 LEU A CA 1
ATOM 592 C C . LEU A 1 78 ? -2.555 -6.097 5.614 1.00 95.12 78 LEU A C 1
ATOM 594 O O . LEU A 1 78 ? -3.505 -6.810 5.289 1.00 95.12 78 LEU A O 1
ATOM 598 N N . THR A 1 79 ? -2.398 -5.628 6.843 1.00 96.88 79 THR A N 1
ATOM 599 C CA . THR A 1 79 ? -3.382 -5.794 7.911 1.00 96.88 79 THR A CA 1
ATOM 600 C C . THR A 1 79 ? -3.720 -4.437 8.498 1.00 96.88 79 THR A C 1
ATOM 602 O O . THR A 1 79 ? -2.839 -3.590 8.648 1.00 96.88 79 THR A O 1
ATOM 605 N N . VAL A 1 80 ? -4.988 -4.238 8.848 1.00 96.38 80 VAL A N 1
ATOM 606 C CA . VAL A 1 80 ? -5.427 -3.077 9.627 1.00 96.38 80 VAL A CA 1
ATOM 607 C C . VAL A 1 80 ? -5.894 -3.564 10.987 1.00 96.38 80 VAL A C 1
ATOM 609 O O . VAL A 1 80 ? -6.779 -4.412 11.068 1.00 96.38 80 VAL A O 1
ATOM 612 N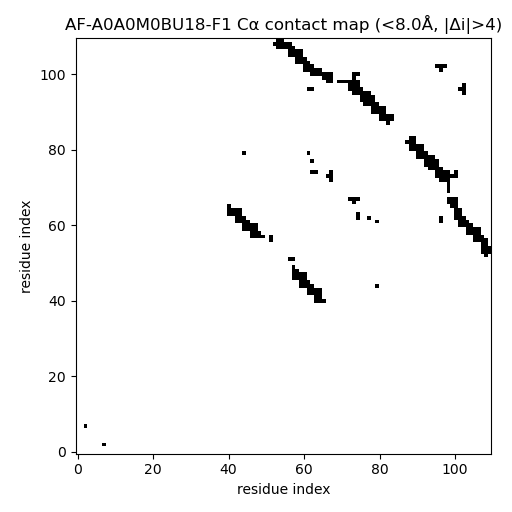 N . GLU A 1 81 ? -5.296 -3.031 12.046 1.00 96.56 81 GLU A N 1
ATOM 613 C CA . GLU A 1 81 ? -5.718 -3.290 13.418 1.00 96.56 81 GLU A CA 1
ATOM 614 C C . GLU A 1 81 ? -6.683 -2.198 13.871 1.00 96.56 81 GLU A C 1
ATOM 616 O O . GLU A 1 81 ? -6.375 -1.006 13.798 1.00 96.56 81 GLU A O 1
ATOM 621 N N . VAL A 1 82 ? -7.859 -2.611 14.327 1.00 94.69 82 VAL A N 1
ATOM 622 C CA . VAL A 1 82 ? -8.901 -1.721 14.828 1.00 94.69 82 VAL A CA 1
ATOM 623 C C . VAL A 1 82 ? -9.069 -1.993 16.311 1.00 94.69 82 VAL A C 1
ATOM 625 O O . VAL A 1 82 ? -9.520 -3.064 16.706 1.00 94.69 82 VAL A O 1
ATOM 628 N N . GLN A 1 83 ? -8.699 -1.018 17.135 1.00 95.44 83 GLN A N 1
ATOM 629 C CA . GLN A 1 83 ? -8.906 -1.098 18.573 1.00 95.44 83 GLN A CA 1
ATOM 630 C C . GLN A 1 83 ? -10.323 -0.637 18.920 1.00 95.44 83 GLN A C 1
ATOM 632 O O . GLN A 1 83 ? -10.700 0.506 18.651 1.00 95.44 83 GLN A O 1
ATOM 637 N N . ARG A 1 84 ? -11.105 -1.531 19.526 1.00 91.69 84 ARG A N 1
ATOM 638 C CA . ARG A 1 84 ? -12.435 -1.227 20.048 1.00 91.69 84 ARG A CA 1
ATOM 639 C C . ARG A 1 84 ? -12.346 -0.390 21.334 1.00 91.69 84 ARG A C 1
ATOM 641 O O . ARG A 1 84 ? -11.335 -0.440 22.041 1.00 91.69 84 ARG A O 1
ATOM 648 N N . PRO A 1 85 ? -13.426 0.326 21.706 1.00 90.88 85 PRO A N 1
ATOM 649 C CA . PRO A 1 85 ? -13.485 1.080 22.961 1.00 90.88 85 PRO A CA 1
ATOM 650 C C . PRO A 1 85 ? -13.299 0.235 24.232 1.00 90.88 85 PRO A C 1
ATOM 652 O O . PRO A 1 85 ? -12.904 0.771 25.264 1.00 90.88 85 PRO A O 1
ATOM 655 N N . ASP A 1 86 ? -13.578 -1.071 24.173 1.00 92.56 86 ASP A N 1
ATOM 656 C CA . ASP A 1 86 ? -13.388 -2.014 25.284 1.00 92.56 86 ASP A CA 1
ATOM 657 C C . ASP A 1 86 ? -11.932 -2.502 25.439 1.00 92.56 86 ASP A C 1
ATOM 659 O O . ASP A 1 86 ? -11.620 -3.243 26.372 1.00 92.56 86 ASP A O 1
ATOM 663 N N . GLY A 1 87 ? -11.031 -2.071 24.549 1.00 93.00 87 GLY A N 1
ATOM 664 C CA . GLY A 1 87 ? -9.618 -2.438 24.539 1.00 93.00 87 GLY A CA 1
ATOM 665 C C . GLY A 1 87 ? -9.293 -3.709 23.748 1.00 93.00 87 GLY A C 1
ATOM 666 O O . GLY A 1 87 ? -8.111 -4.038 23.629 1.00 93.00 87 GLY A O 1
ATOM 667 N N . SER A 1 88 ? -10.289 -4.406 23.189 1.00 94.75 88 SER A N 1
ATOM 668 C CA . SER A 1 88 ? -10.057 -5.508 22.247 1.00 94.75 88 SER A CA 1
ATOM 669 C C . SER A 1 88 ? -9.583 -4.989 20.882 1.00 94.75 88 SER A C 1
ATOM 671 O O . SER A 1 88 ? -9.829 -3.836 20.524 1.00 94.75 88 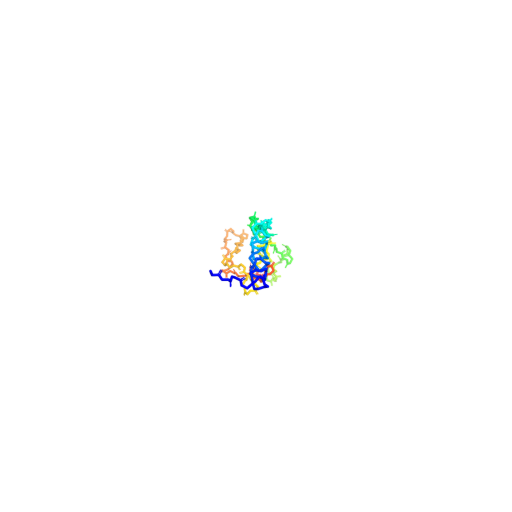SER A O 1
ATOM 673 N N . THR A 1 89 ? -8.896 -5.836 20.113 1.00 96.38 89 THR A N 1
ATOM 674 C CA . THR A 1 89 ? -8.394 -5.491 18.775 1.00 96.38 89 THR A CA 1
ATOM 675 C C . THR A 1 89 ? -8.943 -6.462 17.743 1.00 96.38 89 THR A C 1
ATOM 677 O O . THR A 1 89 ? -8.751 -7.672 17.871 1.00 96.38 89 THR A O 1
ATOM 680 N N . ASP A 1 90 ? -9.566 -5.925 16.698 1.00 93.38 90 ASP A N 1
ATOM 681 C CA . ASP A 1 90 ? -9.863 -6.663 15.475 1.00 93.38 90 ASP A CA 1
ATOM 682 C C . ASP A 1 90 ? -8.735 -6.502 14.466 1.00 93.38 90 ASP A C 1
ATOM 684 O O . ASP A 1 90 ? -8.154 -5.426 14.323 1.00 93.38 90 ASP A O 1
ATOM 688 N N . THR A 1 91 ? -8.475 -7.554 13.699 1.00 96.19 91 THR A N 1
ATOM 689 C CA . THR A 1 91 ? -7.534 -7.508 12.580 1.00 96.19 91 THR A CA 1
ATOM 690 C C . THR A 1 91 ? -8.285 -7.716 11.274 1.00 96.19 91 THR A C 1
ATOM 692 O O . THR A 1 91 ? -8.833 -8.788 11.020 1.00 96.19 91 THR A O 1
ATOM 695 N N . LEU A 1 92 ? -8.280 -6.697 10.418 1.00 94.69 92 LEU A N 1
ATOM 696 C CA . LEU A 1 92 ? -8.772 -6.786 9.049 1.00 94.69 92 LEU A CA 1
ATOM 697 C C . LEU A 1 92 ? -7.630 -7.255 8.148 1.00 94.69 92 LEU A C 1
ATOM 699 O O . LEU A 1 92 ? -6.636 -6.547 7.976 1.00 94.69 92 LEU A O 1
ATOM 703 N N . GLY A 1 93 ? -7.776 -8.442 7.564 1.00 93.44 93 GLY A N 1
ATOM 704 C CA . GLY A 1 93 ? -6.859 -8.957 6.555 1.00 93.44 93 GLY A CA 1
ATOM 705 C C . GLY A 1 93 ? -6.565 -10.451 6.658 1.00 93.44 93 GLY A C 1
ATOM 706 O O . GLY A 1 93 ? -7.229 -11.160 7.415 1.00 93.44 93 GLY A O 1
ATOM 707 N N . PRO A 1 94 ? -5.588 -10.941 5.873 1.00 94.94 94 PRO A N 1
ATOM 708 C CA . PRO A 1 94 ? -4.698 -10.175 4.988 1.00 94.94 94 PRO A CA 1
ATOM 709 C C . PRO A 1 94 ? -5.431 -9.511 3.809 1.00 94.94 94 PRO A C 1
ATOM 711 O O . PRO A 1 94 ? -6.308 -10.112 3.193 1.00 94.94 94 PRO A O 1
ATOM 714 N N . LEU A 1 95 ? -5.058 -8.270 3.496 1.00 95.06 95 LEU A N 1
ATOM 715 C CA . LEU A 1 95 ? -5.642 -7.443 2.439 1.00 95.06 95 LEU A CA 1
ATOM 716 C C . LEU A 1 95 ? -4.629 -7.168 1.320 1.00 95.06 95 LEU A C 1
ATOM 718 O O . LEU A 1 95 ? -3.411 -7.171 1.535 1.00 95.06 95 LEU A O 1
ATOM 722 N N . GLY A 1 96 ? -5.165 -6.900 0.130 1.00 95.00 96 GLY A N 1
ATOM 723 C CA . GLY A 1 96 ? -4.416 -6.429 -1.029 1.00 95.00 96 GLY A CA 1
ATOM 724 C C . GLY A 1 96 ? -4.863 -5.033 -1.460 1.00 95.00 96 GLY A C 1
ATOM 725 O O . GLY A 1 96 ? -5.991 -4.631 -1.177 1.00 95.00 96 GLY A O 1
ATOM 726 N N . THR A 1 97 ? -3.981 -4.299 -2.141 1.00 95.25 97 THR A N 1
ATOM 727 C CA . THR A 1 97 ? -4.312 -3.008 -2.766 1.00 95.25 97 THR A CA 1
ATOM 728 C C . THR A 1 97 ? -4.600 -3.164 -4.254 1.00 95.25 97 THR A C 1
ATOM 730 O O . THR A 1 97 ? -4.211 -4.158 -4.873 1.00 95.25 97 THR A O 1
ATOM 733 N N . ASP A 1 98 ? -5.177 -2.129 -4.859 1.00 93.50 98 ASP A N 1
ATOM 734 C CA . ASP A 1 98 ? -5.100 -1.942 -6.305 1.00 93.50 98 ASP A CA 1
ATOM 735 C C . ASP A 1 98 ? -3.661 -1.588 -6.722 1.00 93.50 98 ASP A C 1
ATOM 737 O O . ASP A 1 98 ? -2.790 -1.282 -5.895 1.00 93.50 98 ASP A O 1
ATOM 741 N N . THR A 1 99 ? -3.387 -1.596 -8.027 1.00 92.56 99 THR A N 1
ATOM 742 C CA . THR A 1 99 ? -2.054 -1.294 -8.589 1.00 92.56 99 THR A CA 1
ATOM 743 C C . THR A 1 99 ? -1.612 0.150 -8.348 1.00 92.56 99 THR A C 1
ATOM 745 O O . THR A 1 99 ? -0.427 0.465 -8.420 1.00 92.56 99 THR A O 1
ATOM 748 N N . THR A 1 100 ? -2.558 1.039 -8.045 1.00 92.69 100 THR A N 1
ATOM 749 C CA . THR A 1 100 ? -2.307 2.438 -7.669 1.00 92.69 100 THR A CA 1
ATOM 750 C C . THR A 1 100 ? -1.777 2.586 -6.241 1.00 92.69 100 THR A C 1
ATOM 752 O O . THR A 1 100 ? -1.333 3.672 -5.880 1.00 92.69 100 THR A O 1
ATOM 755 N N . GLY A 1 101 ? -1.788 1.510 -5.445 1.00 93.25 101 GLY A N 1
ATOM 756 C CA . GLY A 1 101 ? -1.241 1.469 -4.089 1.00 93.25 101 GLY A CA 1
ATOM 757 C C . GLY A 1 101 ? -2.277 1.584 -2.967 1.00 93.25 101 GLY A C 1
ATOM 758 O O . GLY A 1 101 ? -1.925 1.357 -1.815 1.00 93.25 101 GLY A O 1
ATOM 759 N N . GLY A 1 102 ? -3.542 1.889 -3.274 1.00 95.06 102 GLY A N 1
ATOM 760 C CA . GLY A 1 102 ? -4.634 1.999 -2.295 1.00 95.06 102 GLY A CA 1
ATOM 761 C C . GLY A 1 102 ? -5.733 0.955 -2.474 1.00 95.06 102 GLY A C 1
ATOM 762 O O . GLY A 1 102 ? -5.882 0.393 -3.556 1.00 95.06 102 GLY A O 1
ATOM 763 N N . ALA A 1 103 ? -6.487 0.692 -1.410 1.00 95.94 103 ALA A N 1
ATOM 764 C CA . ALA A 1 103 ? -7.739 -0.064 -1.421 1.00 95.94 103 ALA A CA 1
ATOM 765 C C . ALA A 1 103 ? -8.629 0.332 -0.233 1.00 95.94 103 ALA A C 1
ATOM 767 O O . ALA A 1 103 ? -8.211 1.051 0.676 1.00 95.94 103 ALA A O 1
ATOM 768 N N . GLY A 1 104 ? -9.879 -0.129 -0.254 1.00 96.00 104 GLY A N 1
ATOM 769 C C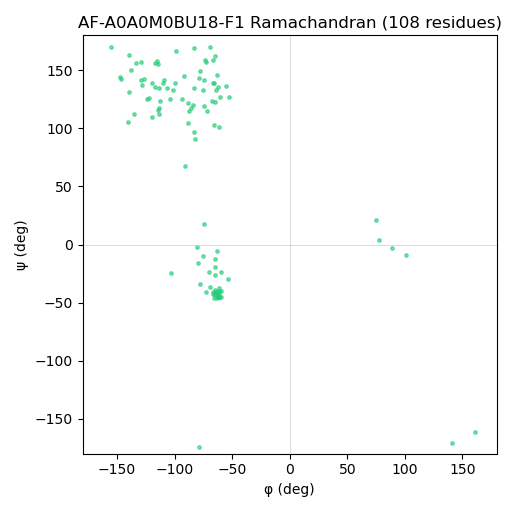A . GLY A 1 104 ? -10.857 0.137 0.792 1.00 96.00 104 GLY A CA 1
ATOM 770 C C . GLY A 1 104 ? -11.526 -1.135 1.298 1.00 96.00 104 GLY A C 1
ATOM 771 O O . GLY A 1 104 ? -11.843 -2.026 0.511 1.00 96.00 104 GLY A O 1
ATOM 772 N N . VAL A 1 105 ? -11.770 -1.207 2.604 1.00 96.38 105 VAL A N 1
ATOM 773 C CA . VAL A 1 105 ? -12.590 -2.251 3.232 1.00 96.38 105 VAL A CA 1
ATOM 774 C C . VAL A 1 105 ? -13.653 -1.602 4.110 1.00 96.38 105 VAL A C 1
ATOM 776 O O . VAL A 1 105 ? -13.376 -0.636 4.816 1.00 96.38 105 VAL A O 1
ATOM 779 N N . ASN A 1 106 ? -14.885 -2.105 4.050 1.00 95.81 106 ASN A N 1
ATOM 780 C CA . ASN A 1 106 ? -15.955 -1.620 4.915 1.00 95.81 106 ASN A CA 1
ATOM 781 C C . ASN A 1 106 ? -15.872 -2.304 6.279 1.00 95.81 106 ASN A C 1
ATOM 783 O O . ASN A 1 106 ? -15.748 -3.526 6.358 1.00 95.81 106 ASN A O 1
ATOM 787 N N . LEU A 1 107 ? -16.002 -1.511 7.333 1.00 94.62 107 LEU A N 1
ATOM 788 C CA . LEU A 1 107 ? -16.162 -1.958 8.708 1.00 94.62 107 LEU A CA 1
ATOM 789 C C . LEU A 1 107 ? -17.505 -1.436 9.224 1.00 94.62 107 LEU A C 1
ATOM 791 O O . LEU A 1 107 ? -17.872 -0.293 8.960 1.00 94.62 107 LEU A O 1
ATOM 795 N N . VAL A 1 108 ? -18.235 -2.265 9.964 1.00 95.00 108 VAL A N 1
ATOM 796 C CA . VAL A 1 108 ? -19.450 -1.853 10.674 1.00 95.00 108 VAL A CA 1
ATOM 797 C C . VAL A 1 108 ? -19.200 -2.095 12.160 1.00 95.00 108 VAL A C 1
ATOM 799 O O . VAL A 1 108 ? -19.102 -3.260 12.543 1.00 95.00 108 VAL A O 1
ATOM 802 N N . PRO A 1 109 ? -19.048 -1.039 12.977 1.00 90.12 109 PRO A N 1
ATOM 803 C CA . PRO A 1 109 ? -18.884 -1.183 14.418 1.00 90.12 109 PRO A CA 1
ATOM 804 C C . PRO A 1 109 ? -20.144 -1.757 15.070 1.00 90.12 109 PRO A C 1
ATOM 806 O O . PRO A 1 109 ? -21.261 -1.362 14.711 1.00 90.12 109 PRO A O 1
ATOM 809 N N . ASP A 1 110 ? -19.940 -2.658 16.025 1.00 86.50 110 ASP A N 1
ATOM 810 C CA . ASP A 1 110 ? -20.958 -3.310 16.848 1.00 86.50 110 ASP A CA 1
ATOM 811 C C . ASP A 1 110 ? -21.105 -2.702 18.254 1.00 86.50 110 ASP A C 1
ATOM 813 O O . ASP A 1 110 ? -20.167 -2.019 18.730 1.00 86.50 110 ASP A O 1
#

Radius of gyration: 31.64 Å; Cα contacts (8 Å, |Δi|>4): 145; chains: 1; bounding box: 76×21×84 Å

Secondary structure (DSSP, 8-state):
----HHHHHHHHHHHHHHHHHHHHHHHS--------------EEEEEESS---TT--EEEEEEESS--SSTT----SEEEEEE-TTS-EEEEEEE---TTSEEEEEE---

Mean predicted aligned error: 10.85 Å

Foldseek 3Di:
DDDPVVVVVVVVVVVVVVVVVVVVVVPDDDDPPDDPPPDDWDKDWDWVVNDDDAQDKIKIKIWTQAFAPDQPFFDWQDWDWDQDPVRDIDIDDRDGAHRRTMDIDIDHHD

Solvent-accessible surface area (backbone atoms only — not comparable to full-atom values): 6756 Å² total; per-residue (Å²): 133,88,74,57,68,70,62,54,53,51,53,52,52,54,50,51,51,53,51,53,53,54,50,50,66,69,70,50,81,87,74,79,92,67,74,78,84,87,67,84,83,49,77,51,77,46,58,46,60,82,74,77,57,73,76,36,78,27,37,39,39,34,36,33,85,51,54,41,94,50,85,86,49,31,56,69,74,42,70,48,77,46,74,46,97,87,72,50,74,48,74,51,63,78,36,64,25,40,35,73,9,45,36,74,48,81,45,63,48,123

Organism: NCBI:txid1685124

Sequence (110 aa):
MNINQKKSKISTISLILLLTLSAIIIALPSTTAQEPISTTPFAYVNAMPDQVGVGQSVLIHFGIHLPTLWPQFGWQGLTVEVQRPDGSTDTLGPLGTDTTGGAGVNLVPD

Nearest PDB structures (foldseek):
  2p9r-assembly2_B  TM=5.813E-01  e=4.243E-01  Homo sapiens
  1v8h-assembly1_B  TM=5.513E-01  e=1.280E+00  Thermus thermophilus HB8
  6tav-assembly1_C  TM=6.121E-01  e=3.864E+00  Homo sapiens

pLDDT: mean 88.36, std 10.89, range [49.97, 97.25]